Protein AF-A0A949UGY4-F1 (afdb_monomer_lite)

Secondary structure (DSSP, 8-state):
--EEEEE-TT--EEEEEE-TTS-EEEHHHHHHHHHHHTS--TTHHHHHHHHS-SSHHHHHHTHHHHHHHHHHHHHH-

Sequence (77 aa):
MRLVTFEDPVRRSRIGAVTADGRIADLNYACALHLRDVENESAFYRLSDALVPPNMRALFEGGDTSLEAAHKALLHA

Structure (mmCIF, N/CA/C/O backbone):
data_AF-A0A949UGY4-F1
#
_entry.id   AF-A0A949UGY4-F1
#
loop_
_atom_site.group_PDB
_atom_site.id
_atom_site.type_symbol
_atom_site.label_atom_id
_atom_site.label_alt_id
_atom_site.label_comp_id
_atom_site.label_asym_id
_atom_site.label_entity_id
_atom_site.label_seq_id
_atom_site.pdbx_PDB_ins_code
_atom_site.Cartn_x
_atom_site.Cartn_y
_atom_site.Cartn_z
_atom_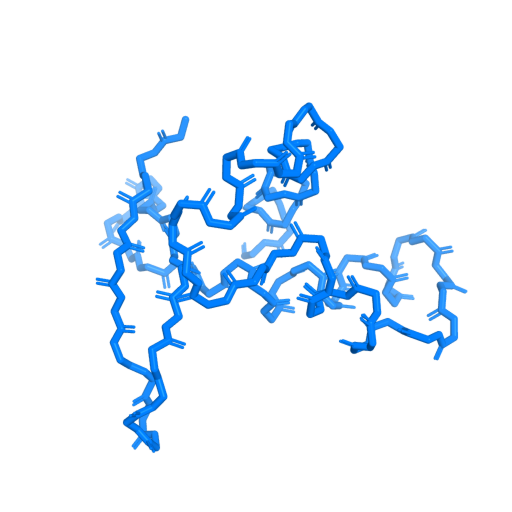site.occupancy
_atom_site.B_iso_or_equiv
_atom_site.auth_seq_id
_atom_site.auth_comp_id
_atom_site.auth_asym_id
_atom_site.auth_atom_id
_atom_site.pdbx_PDB_model_num
ATOM 1 N N . MET A 1 1 ? 4.267 -3.657 12.219 1.00 93.19 1 MET A N 1
ATOM 2 C CA . MET A 1 1 ? 2.896 -3.409 11.710 1.00 93.19 1 MET A CA 1
ATOM 3 C C . MET A 1 1 ? 2.087 -4.700 11.776 1.00 93.19 1 MET A C 1
ATOM 5 O O . MET A 1 1 ? 2.699 -5.762 11.737 1.00 93.19 1 MET A O 1
ATOM 9 N N . ARG A 1 2 ? 0.752 -4.637 11.854 1.00 97.00 2 ARG A N 1
ATOM 10 C CA . ARG A 1 2 ? -0.117 -5.821 11.742 1.00 97.00 2 ARG A CA 1
ATOM 11 C C . ARG A 1 2 ? -0.782 -5.834 10.367 1.00 97.00 2 ARG A C 1
ATOM 13 O O . ARG A 1 2 ? -1.690 -5.041 10.135 1.00 97.00 2 ARG A O 1
ATOM 20 N N . LEU A 1 3 ? -0.310 -6.713 9.485 1.00 97.62 3 LEU A N 1
ATOM 21 C CA . LEU A 1 3 ? -0.818 -6.863 8.120 1.00 97.62 3 LEU A CA 1
ATOM 22 C C . LEU A 1 3 ? -2.089 -7.713 8.077 1.00 97.62 3 LEU A C 1
ATOM 24 O O . LEU A 1 3 ? -2.219 -8.689 8.818 1.00 97.62 3 LEU A O 1
ATOM 28 N N . VAL A 1 4 ? -3.003 -7.356 7.180 1.00 97.94 4 VAL A N 1
ATOM 29 C CA . VAL A 1 4 ? -4.243 -8.086 6.902 1.00 97.94 4 VAL A CA 1
ATOM 30 C C . VAL A 1 4 ? -4.480 -8.159 5.398 1.00 97.94 4 VAL A C 1
ATOM 32 O O . VAL A 1 4 ? -4.078 -7.266 4.659 1.00 97.94 4 VAL A O 1
ATOM 35 N N . THR A 1 5 ? -5.140 -9.221 4.941 1.00 97.69 5 THR A N 1
ATOM 36 C CA . THR A 1 5 ? -5.740 -9.248 3.599 1.00 97.69 5 THR A CA 1
ATOM 37 C C . THR A 1 5 ? -7.209 -8.879 3.739 1.00 97.69 5 THR A C 1
ATOM 39 O O . THR A 1 5 ? -7.871 -9.371 4.654 1.00 97.69 5 THR A O 1
ATOM 42 N N . PHE A 1 6 ? -7.711 -8.013 2.868 1.00 96.31 6 PHE A N 1
ATOM 43 C CA . PHE A 1 6 ? -9.117 -7.620 2.845 1.00 96.31 6 PHE A CA 1
ATOM 44 C C . PHE A 1 6 ? -9.595 -7.434 1.402 1.00 96.31 6 PHE A C 1
ATOM 46 O O . PHE A 1 6 ? -8.785 -7.385 0.474 1.00 96.31 6 PHE A O 1
ATOM 53 N N . GLU A 1 7 ? -10.909 -7.348 1.217 1.00 96.75 7 GLU A N 1
ATOM 54 C CA . GLU A 1 7 ? -11.513 -6.974 -0.059 1.00 96.75 7 GLU A CA 1
ATOM 55 C C . GLU A 1 7 ? -11.926 -5.503 -0.027 1.00 96.75 7 GLU A C 1
ATOM 57 O O . GLU A 1 7 ? -12.577 -5.052 0.918 1.00 96.75 7 GLU A O 1
ATOM 62 N N . ASP A 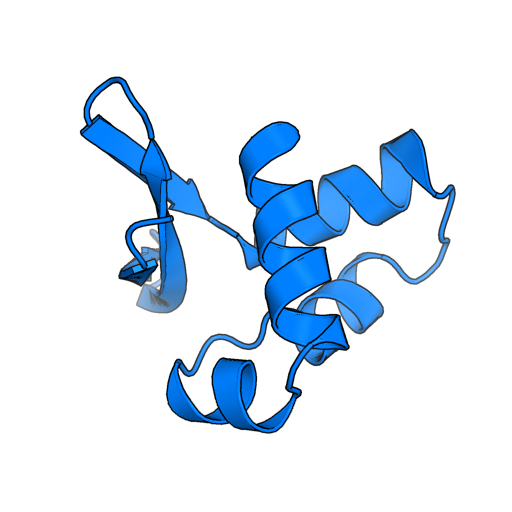1 8 ? -11.556 -4.757 -1.065 1.00 92.62 8 ASP A N 1
ATOM 63 C CA . ASP A 1 8 ? -12.056 -3.398 -1.263 1.00 92.62 8 ASP A CA 1
ATOM 64 C C . ASP A 1 8 ? -13.554 -3.401 -1.670 1.00 92.62 8 ASP A C 1
ATOM 66 O O . ASP A 1 8 ? -14.131 -4.461 -1.940 1.00 92.62 8 ASP A O 1
ATOM 70 N N . PRO A 1 9 ? -14.228 -2.235 -1.756 1.00 92.94 9 PRO A N 1
ATOM 71 C CA . PRO A 1 9 ? -15.650 -2.176 -2.112 1.00 92.94 9 PRO A CA 1
ATOM 72 C C . PRO A 1 9 ? -16.015 -2.782 -3.478 1.00 92.94 9 PRO A C 1
ATOM 74 O O . PRO A 1 9 ? -17.185 -3.075 -3.717 1.00 92.94 9 PRO A O 1
ATOM 77 N N . VAL A 1 10 ? -15.041 -2.978 -4.375 1.00 94.31 10 VAL A N 1
ATOM 78 C CA . VAL A 1 10 ? -15.235 -3.626 -5.683 1.00 94.31 10 VAL A CA 1
ATOM 79 C C . VAL A 1 10 ? -14.697 -5.064 -5.705 1.00 94.31 10 VAL A C 1
ATOM 81 O O . VAL A 1 10 ? -14.485 -5.626 -6.779 1.00 94.31 10 VAL A O 1
ATOM 84 N N . ARG A 1 11 ? -14.529 -5.682 -4.526 1.00 94.75 11 ARG A N 1
ATOM 85 C CA . ARG A 1 11 ? -14.127 -7.084 -4.319 1.00 94.75 11 ARG A CA 1
ATOM 86 C C . ARG A 1 11 ? -12.741 -7.436 -4.851 1.00 94.75 11 ARG A C 1
ATOM 88 O O . ARG A 1 11 ? -12.480 -8.575 -5.238 1.00 94.75 11 ARG A O 1
ATOM 95 N N . ARG A 1 12 ? -11.823 -6.471 -4.882 1.00 94.00 12 ARG A N 1
ATOM 96 C CA . ARG A 1 12 ? -10.416 -6.751 -5.178 1.00 94.00 12 ARG A CA 1
ATOM 97 C C . ARG A 1 12 ? -9.691 -7.085 -3.883 1.00 94.00 12 ARG A C 1
ATOM 99 O O . ARG A 1 12 ? -9.777 -6.330 -2.918 1.00 94.00 12 ARG A O 1
ATOM 106 N N . SER A 1 13 ? -8.924 -8.176 -3.891 1.00 95.75 13 SER A N 1
ATOM 107 C CA . SER A 1 13 ? -7.981 -8.474 -2.809 1.00 95.75 13 SER A CA 1
ATOM 108 C C . SER A 1 13 ? -6.975 -7.331 -2.671 1.00 95.75 13 SER A C 1
ATOM 110 O O . SER A 1 13 ? -6.480 -6.795 -3.672 1.00 95.75 13 SER A O 1
ATOM 112 N N . ARG A 1 14 ? -6.683 -6.958 -1.429 1.00 97.25 14 ARG A N 1
ATOM 113 C CA . ARG A 1 14 ? -5.730 -5.919 -1.038 1.00 97.25 14 ARG A CA 1
ATOM 114 C C . ARG A 1 14 ? -4.991 -6.335 0.222 1.00 97.25 14 ARG A C 1
ATOM 116 O O . ARG A 1 14 ? -5.486 -7.142 1.010 1.00 97.25 14 ARG A O 1
ATOM 123 N N . ILE A 1 15 ? -3.819 -5.741 0.423 1.00 97.94 15 ILE A N 1
ATOM 124 C CA . ILE A 1 15 ? -3.124 -5.791 1.707 1.00 97.94 15 ILE A CA 1
ATOM 125 C C . ILE A 1 15 ? -3.407 -4.490 2.442 1.00 97.94 15 ILE A C 1
ATOM 127 O O . ILE A 1 15 ? -3.233 -3.401 1.897 1.00 97.94 15 ILE A O 1
ATOM 131 N N . GLY A 1 16 ? -3.836 -4.622 3.689 1.00 97.75 16 GLY A N 1
ATOM 132 C CA . GLY A 1 16 ? -3.994 -3.510 4.603 1.00 97.75 16 GLY A CA 1
ATOM 133 C C . GLY A 1 16 ? -3.125 -3.657 5.842 1.00 97.75 16 GLY A C 1
ATOM 134 O O . GLY A 1 16 ? -2.576 -4.727 6.122 1.00 97.75 16 GLY A O 1
ATOM 135 N N . ALA A 1 17 ? -3.045 -2.586 6.621 1.00 98.19 17 ALA A N 1
ATOM 136 C CA . ALA A 1 17 ? -2.513 -2.624 7.976 1.00 98.19 17 ALA A CA 1
ATOM 137 C C . ALA A 1 17 ? -3.548 -2.110 8.972 1.00 98.19 17 ALA A C 1
ATOM 139 O O . ALA A 1 17 ? -4.276 -1.157 8.694 1.00 98.19 17 ALA A O 1
ATOM 140 N N . VAL A 1 18 ? -3.590 -2.745 10.143 1.00 97.56 18 VAL A N 1
ATOM 141 C CA . VAL A 1 18 ? -4.427 -2.287 11.254 1.00 97.56 18 VAL A CA 1
ATOM 142 C C . VAL A 1 18 ? -3.777 -1.057 11.886 1.00 97.56 18 VAL A C 1
ATOM 144 O O . VAL A 1 18 ? -2.644 -1.136 12.370 1.00 97.56 18 VAL A O 1
ATOM 147 N N . THR A 1 19 ? -4.487 0.067 11.869 1.00 95.50 19 THR A N 1
ATOM 148 C CA . THR A 1 19 ? -4.083 1.334 12.492 1.00 95.50 19 THR A CA 1
ATOM 149 C C . THR A 1 19 ? -4.299 1.294 14.008 1.00 95.50 19 THR A C 1
ATOM 151 O O . THR A 1 19 ? -4.956 0.397 14.542 1.00 95.50 19 THR A O 1
ATOM 154 N N . ALA A 1 20 ? -3.747 2.273 14.733 1.00 92.69 20 ALA A N 1
ATOM 155 C CA . ALA A 1 20 ? -3.849 2.334 16.197 1.00 92.69 20 ALA A CA 1
ATOM 156 C C . ALA A 1 20 ? -5.299 2.431 16.711 1.00 92.69 20 ALA A C 1
ATOM 158 O O . ALA A 1 20 ? -5.597 1.966 17.807 1.00 92.69 20 ALA A O 1
ATOM 159 N N . ASP A 1 21 ? -6.203 2.994 15.911 1.00 94.81 21 ASP A N 1
ATOM 160 C CA . ASP A 1 21 ? -7.634 3.105 16.198 1.00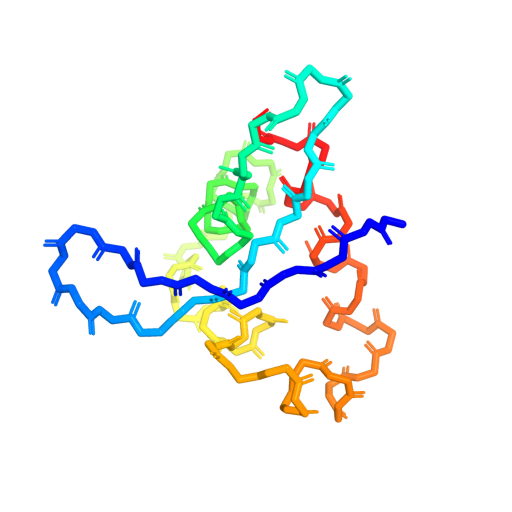 94.81 21 ASP A CA 1
ATOM 161 C C . ASP A 1 21 ? -8.469 1.939 15.633 1.00 94.81 21 ASP A C 1
ATOM 163 O O . ASP A 1 21 ? -9.697 1.995 15.618 1.00 94.81 21 ASP A O 1
ATOM 167 N N . GLY A 1 22 ? -7.815 0.865 15.179 1.00 94.88 22 GLY A N 1
ATOM 168 C CA . GLY A 1 22 ? -8.470 -0.371 14.754 1.00 94.88 22 GLY A CA 1
ATOM 169 C C . GLY A 1 22 ? -9.081 -0.337 13.352 1.00 94.88 22 GLY A C 1
ATOM 170 O O . GLY A 1 22 ? -9.749 -1.298 12.969 1.00 94.88 22 GLY A O 1
ATOM 171 N N . ARG A 1 23 ? -8.851 0.726 12.572 1.00 96.00 23 ARG A N 1
ATOM 172 C CA . ARG A 1 23 ? -9.219 0.780 11.150 1.00 96.00 23 ARG A CA 1
ATOM 173 C C . ARG A 1 23 ? -8.207 0.012 10.295 1.00 96.00 23 ARG A C 1
ATOM 175 O O . ARG A 1 23 ? -7.128 -0.365 10.749 1.00 96.00 23 ARG A O 1
ATOM 182 N N . ILE A 1 24 ? -8.576 -0.252 9.044 1.00 96.88 24 ILE A N 1
ATOM 183 C CA . ILE A 1 24 ? -7.687 -0.859 8.051 1.00 96.88 24 ILE A CA 1
ATOM 184 C C . ILE A 1 24 ? -7.291 0.230 7.059 1.00 96.88 24 ILE A C 1
ATOM 186 O O . ILE A 1 24 ? -8.152 0.784 6.377 1.00 96.88 24 ILE A O 1
ATOM 190 N N . ALA A 1 25 ? -5.996 0.517 6.977 1.00 97.25 25 ALA A N 1
ATOM 191 C CA . ALA A 1 25 ? -5.427 1.337 5.917 1.00 97.25 25 ALA A CA 1
ATOM 192 C C . ALA A 1 25 ? -5.139 0.457 4.694 1.00 97.25 25 ALA A C 1
ATOM 194 O O . ALA A 1 25 ? -4.440 -0.547 4.834 1.00 97.25 25 ALA A O 1
ATOM 195 N N . ASP A 1 26 ? -5.648 0.823 3.513 1.00 97.81 26 ASP A N 1
ATOM 196 C CA . ASP A 1 26 ? -5.239 0.206 2.243 1.00 97.81 26 ASP A CA 1
ATOM 197 C C . ASP A 1 26 ? -3.798 0.625 1.931 1.00 97.81 26 ASP A C 1
ATOM 199 O O . ASP A 1 26 ? -3.535 1.788 1.615 1.00 97.81 26 ASP A O 1
ATOM 203 N N . LEU A 1 27 ? -2.856 -0.315 2.032 1.00 98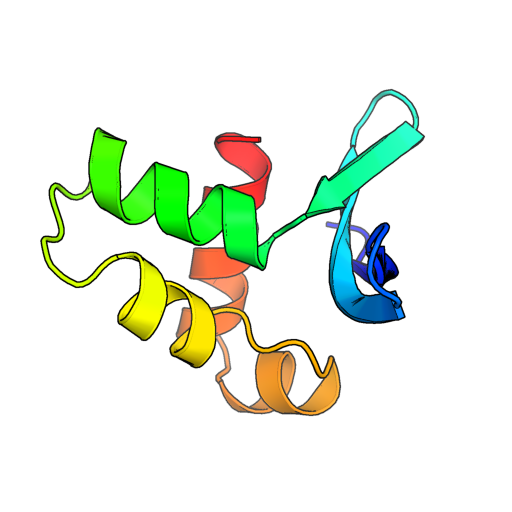.31 27 LEU A N 1
ATOM 204 C CA . LEU A 1 27 ? -1.437 -0.000 1.898 1.00 98.31 27 LEU A CA 1
ATOM 205 C C . LEU A 1 27 ? -1.029 0.296 0.459 1.00 98.31 27 LEU A C 1
ATOM 207 O O . LEU A 1 27 ? -0.097 1.065 0.254 1.00 98.31 27 LEU A O 1
ATOM 211 N N . ASN A 1 28 ? -1.700 -0.285 -0.536 1.00 98.25 28 ASN A N 1
ATOM 212 C CA . ASN A 1 28 ? -1.387 -0.005 -1.936 1.00 98.25 28 ASN A CA 1
ATOM 213 C C . ASN A 1 28 ? -1.821 1.421 -2.284 1.00 98.25 28 ASN A C 1
ATOM 215 O O . ASN A 1 28 ? -1.031 2.199 -2.819 1.00 98.25 28 ASN A O 1
ATOM 219 N N . TYR A 1 29 ? -3.040 1.797 -1.888 1.00 97.69 29 TYR A N 1
ATOM 220 C CA . TYR A 1 29 ? -3.535 3.150 -2.110 1.00 97.69 29 TYR A CA 1
ATOM 221 C C . TYR A 1 29 ? -2.733 4.195 -1.321 1.00 97.69 29 TYR A C 1
ATOM 223 O O . TYR A 1 29 ? -2.320 5.206 -1.887 1.00 97.69 29 TYR A O 1
ATOM 231 N N . ALA A 1 30 ? -2.443 3.940 -0.043 1.00 98.12 30 ALA A N 1
ATOM 232 C CA . ALA A 1 30 ? -1.620 4.840 0.762 1.00 98.12 30 ALA A CA 1
ATOM 233 C C . ALA A 1 30 ? -0.172 4.939 0.239 1.00 98.12 30 ALA A C 1
ATOM 235 O O . ALA A 1 30 ? 0.420 6.016 0.284 1.00 98.12 30 ALA A O 1
ATOM 236 N N . CYS A 1 31 ? 0.382 3.860 -0.329 1.00 98.56 31 CYS A N 1
ATOM 237 C CA . CYS A 1 31 ? 1.678 3.887 -1.010 1.00 98.56 31 CYS A CA 1
ATOM 238 C C . CYS A 1 31 ? 1.633 4.790 -2.249 1.00 98.56 31 CYS A C 1
ATOM 240 O O . CYS A 1 31 ? 2.500 5.644 -2.405 1.00 98.56 31 CYS A O 1
ATOM 242 N N . ALA A 1 32 ? 0.597 4.674 -3.086 1.00 98.56 32 ALA A N 1
ATOM 243 C CA . ALA A 1 32 ? 0.412 5.548 -4.245 1.00 98.56 32 ALA A CA 1
ATOM 244 C C . ALA A 1 32 ? 0.331 7.033 -3.849 1.00 98.56 32 ALA A C 1
ATOM 246 O O . ALA A 1 32 ? 0.921 7.881 -4.518 1.00 98.56 32 ALA A O 1
ATOM 247 N N . LEU A 1 33 ? -0.369 7.352 -2.755 1.00 98.44 33 LEU A N 1
ATOM 248 C CA . LEU A 1 33 ? -0.436 8.718 -2.229 1.00 98.44 33 LEU A CA 1
ATOM 249 C C . LEU A 1 33 ? 0.925 9.203 -1.720 1.00 98.44 33 LEU A C 1
ATOM 251 O O . LEU A 1 33 ? 1.346 10.291 -2.094 1.00 98.44 33 LEU A O 1
ATOM 255 N N . HIS A 1 34 ? 1.654 8.376 -0.965 1.00 98.44 34 HIS A N 1
ATOM 256 C CA . HIS A 1 34 ? 2.997 8.717 -0.493 1.00 98.44 34 HIS A CA 1
ATOM 257 C C . HIS A 1 34 ? 3.964 8.996 -1.654 1.00 98.44 34 HIS A C 1
ATOM 259 O O . HIS A 1 34 ? 4.661 10.009 -1.659 1.00 98.44 34 HIS A O 1
ATOM 265 N N . LEU A 1 35 ? 3.958 8.133 -2.672 1.00 98.50 35 LEU A N 1
ATOM 266 C CA . LEU A 1 35 ? 4.776 8.291 -3.875 1.00 98.50 35 LEU A CA 1
ATOM 267 C C . LEU A 1 35 ? 4.452 9.597 -4.612 1.00 98.50 35 LEU A C 1
ATOM 269 O O . LEU A 1 35 ? 5.359 10.297 -5.050 1.00 98.50 35 LEU A O 1
ATOM 273 N N . ARG A 1 36 ? 3.167 9.951 -4.720 1.00 98.44 36 ARG A N 1
ATOM 274 C CA . ARG A 1 36 ? 2.724 11.187 -5.376 1.00 98.44 36 ARG A CA 1
ATOM 275 C C . ARG A 1 36 ? 3.067 12.436 -4.560 1.00 98.44 36 ARG A C 1
ATOM 277 O O . ARG A 1 36 ? 3.587 13.397 -5.114 1.00 98.44 36 ARG A O 1
ATOM 284 N N . ASP A 1 37 ? 2.750 12.429 -3.268 1.00 98.19 37 ASP A N 1
ATOM 285 C CA . ASP A 1 37 ? 2.721 13.635 -2.433 1.00 98.19 37 ASP A CA 1
ATOM 286 C C . ASP A 1 37 ? 4.061 13.917 -1.743 1.00 98.19 37 ASP A C 1
ATOM 288 O O . ASP A 1 37 ? 4.361 15.070 -1.434 1.00 98.19 37 ASP A O 1
ATOM 292 N N . VAL A 1 38 ? 4.870 12.880 -1.501 1.00 98.00 38 VAL A N 1
ATOM 293 C CA . VAL A 1 38 ? 6.150 12.983 -0.782 1.00 98.00 38 VAL A CA 1
ATOM 294 C C . VAL A 1 38 ? 7.335 12.747 -1.711 1.00 98.00 38 VAL A C 1
ATOM 296 O O . VAL A 1 38 ? 8.278 13.535 -1.700 1.00 98.00 38 VAL A O 1
ATOM 299 N N . GLU A 1 39 ? 7.294 11.692 -2.526 1.00 97.12 39 GLU A N 1
ATOM 300 C CA . GLU A 1 39 ? 8.405 11.350 -3.432 1.00 97.12 39 GLU A CA 1
ATOM 301 C C . GLU A 1 39 ? 8.285 12.030 -4.811 1.00 97.12 39 GLU A C 1
ATOM 303 O O . GLU A 1 39 ? 9.237 12.029 -5.588 1.00 97.12 39 GLU A O 1
ATOM 308 N N . ASN A 1 40 ? 7.148 12.683 -5.091 1.00 97.38 40 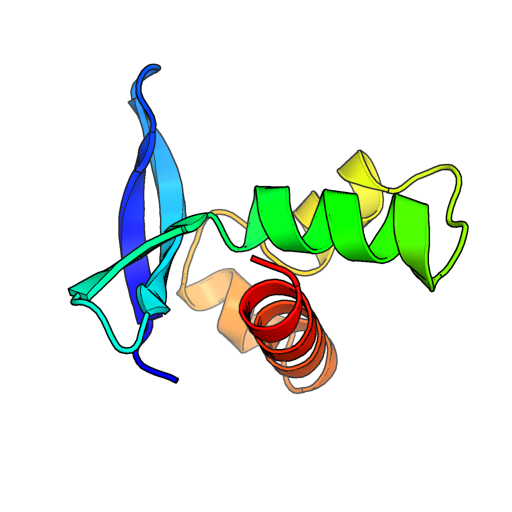ASN A N 1
ATOM 309 C CA . ASN A 1 40 ? 6.849 13.374 -6.351 1.00 97.38 40 ASN A CA 1
ATOM 310 C C . ASN A 1 40 ? 7.025 12.473 -7.593 1.00 97.38 40 ASN A C 1
ATOM 312 O O . ASN A 1 40 ? 7.437 12.915 -8.670 1.00 97.38 40 ASN A O 1
ATOM 316 N N . GLU A 1 41 ? 6.702 11.189 -7.440 1.00 98.00 41 GLU A N 1
ATOM 317 C CA . GLU A 1 41 ? 6.782 10.194 -8.499 1.00 98.00 41 GLU A CA 1
ATOM 318 C C . GLU A 1 41 ? 5.605 10.324 -9.462 1.00 98.00 41 GLU A C 1
ATOM 320 O O . GLU A 1 41 ? 4.441 10.304 -9.067 1.00 98.00 41 GLU A O 1
ATOM 325 N N . SER A 1 42 ? 5.890 10.389 -10.762 1.00 96.25 42 SER A N 1
ATOM 326 C CA . SER A 1 42 ? 4.847 10.509 -11.794 1.00 96.25 42 SER A CA 1
ATOM 327 C C . SER A 1 42 ? 4.116 9.189 -12.072 1.00 96.25 42 SER A C 1
ATOM 329 O O . SER A 1 42 ? 2.956 9.186 -12.484 1.00 96.25 42 SER A O 1
ATOM 331 N N . ALA A 1 43 ? 4.772 8.053 -11.821 1.00 97.50 43 ALA A N 1
ATOM 332 C CA . ALA A 1 43 ? 4.250 6.710 -12.075 1.00 97.50 43 ALA A CA 1
ATOM 333 C C . ALA A 1 43 ? 3.667 6.043 -10.814 1.00 97.50 43 ALA A C 1
ATOM 335 O O . ALA A 1 43 ? 3.665 4.815 -10.712 1.00 97.50 43 ALA A O 1
ATOM 336 N N . PHE A 1 44 ? 3.168 6.844 -9.870 1.00 98.00 44 PHE A N 1
ATOM 337 C CA . PHE A 1 44 ? 2.802 6.430 -8.513 1.00 98.00 44 PHE A CA 1
ATOM 338 C C . PHE A 1 44 ? 1.896 5.189 -8.436 1.00 98.00 44 PHE A C 1
ATOM 340 O O . PH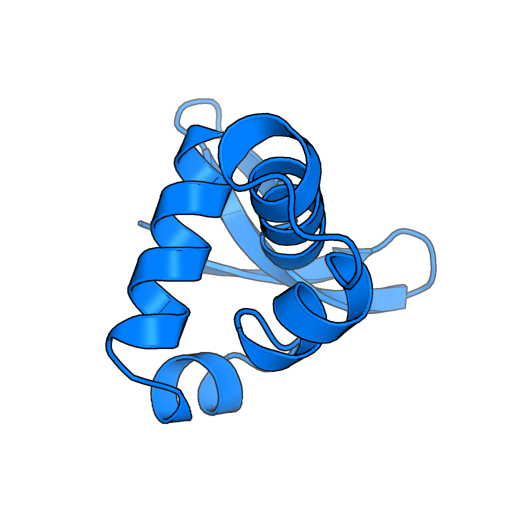E A 1 44 ? 2.199 4.292 -7.658 1.00 98.00 44 PHE A O 1
ATOM 347 N N . TYR A 1 45 ? 0.863 5.052 -9.279 1.00 97.81 45 TYR A N 1
ATOM 348 C CA . TYR A 1 45 ? 0.024 3.838 -9.280 1.00 97.81 45 TYR A CA 1
ATOM 349 C C . TYR A 1 45 ? 0.761 2.576 -9.749 1.00 97.81 45 TYR A C 1
ATOM 351 O O . TYR A 1 45 ? 0.580 1.495 -9.199 1.00 97.81 45 TYR A O 1
ATOM 359 N N . ARG A 1 46 ? 1.610 2.694 -10.776 1.00 98.00 46 ARG A N 1
ATOM 360 C CA . ARG A 1 46 ? 2.368 1.542 -11.284 1.00 98.00 46 ARG A CA 1
ATOM 361 C C . ARG A 1 46 ? 3.408 1.095 -10.259 1.00 98.00 46 ARG A C 1
ATOM 363 O O . ARG A 1 46 ? 3.622 -0.099 -10.078 1.00 98.00 46 ARG A O 1
ATOM 370 N N . LEU A 1 47 ? 4.060 2.061 -9.618 1.00 98.19 47 LEU A N 1
ATOM 371 C CA . LEU A 1 47 ? 5.049 1.805 -8.579 1.00 98.19 47 LEU A CA 1
ATOM 372 C C . LEU A 1 47 ? 4.396 1.202 -7.331 1.00 98.19 47 LEU A C 1
ATOM 374 O O . LEU A 1 47 ? 4.909 0.213 -6.819 1.00 98.19 47 LEU A O 1
ATOM 378 N N . SER A 1 48 ? 3.239 1.705 -6.889 1.00 98.19 48 SER A N 1
ATOM 379 C CA . SER A 1 48 ? 2.527 1.127 -5.743 1.00 98.19 48 SER A CA 1
ATOM 380 C C . SER A 1 48 ? 2.083 -0.314 -5.990 1.00 98.19 48 SER A C 1
ATOM 382 O O . SER A 1 48 ? 2.167 -1.132 -5.080 1.00 98.19 48 SER A O 1
ATOM 384 N N . ASP A 1 49 ? 1.664 -0.660 -7.211 1.00 97.69 49 ASP A N 1
ATOM 385 C CA . ASP A 1 49 ? 1.304 -2.041 -7.567 1.00 97.69 49 ASP A CA 1
ATOM 386 C C . ASP A 1 49 ? 2.496 -3.003 -7.506 1.00 97.69 49 ASP A C 1
ATOM 388 O O . ASP A 1 49 ? 2.326 -4.169 -7.142 1.00 97.69 49 ASP A O 1
ATOM 392 N N . ALA A 1 50 ? 3.696 -2.519 -7.832 1.00 97.81 50 ALA A N 1
ATOM 393 C CA . ALA A 1 50 ? 4.926 -3.297 -7.734 1.00 97.81 50 ALA A CA 1
ATOM 394 C C . ALA A 1 50 ? 5.435 -3.408 -6.286 1.00 97.81 50 ALA A C 1
ATOM 396 O O . ALA A 1 50 ? 5.886 -4.475 -5.878 1.00 97.81 50 ALA A O 1
ATOM 397 N N . LEU A 1 51 ? 5.358 -2.318 -5.518 1.00 98.25 51 LEU A N 1
ATOM 398 C CA . LEU A 1 51 ? 5.882 -2.228 -4.151 1.00 98.25 51 LEU A CA 1
ATOM 399 C C . LEU A 1 51 ? 4.946 -2.841 -3.106 1.00 98.25 51 LEU A C 1
ATOM 401 O O . LEU A 1 51 ? 5.398 -3.411 -2.118 1.00 98.25 51 LEU A O 1
ATOM 405 N N . VAL A 1 52 ? 3.636 -2.708 -3.300 1.00 98.12 52 VAL A N 1
ATOM 406 C CA . VAL A 1 52 ? 2.606 -3.194 -2.379 1.00 98.12 52 VAL A CA 1
ATOM 407 C C . VAL A 1 52 ? 1.551 -3.968 -3.179 1.00 98.12 52 VAL A C 1
ATOM 409 O O . VAL A 1 52 ? 0.438 -3.478 -3.408 1.00 98.12 52 VAL A O 1
ATOM 412 N N . PRO A 1 53 ? 1.889 -5.184 -3.647 1.00 97.69 53 PRO A N 1
ATOM 413 C CA . PRO A 1 53 ? 0.973 -6.005 -4.426 1.00 97.69 53 PRO A CA 1
ATOM 414 C C . PRO A 1 53 ? -0.200 -6.511 -3.565 1.00 97.69 53 PRO A C 1
ATOM 416 O O . PRO A 1 53 ? -0.089 -6.622 -2.345 1.00 97.69 53 PRO A O 1
ATOM 419 N N . PRO A 1 54 ? -1.329 -6.920 -4.171 1.00 96.56 54 PRO A N 1
ATOM 420 C CA . PRO A 1 54 ? -2.519 -7.391 -3.450 1.00 96.56 54 PRO A CA 1
ATOM 421 C C . PRO A 1 54 ? -2.379 -8.792 -2.823 1.00 96.56 54 PRO A C 1
ATOM 423 O O . PRO A 1 54 ? -3.360 -9.342 -2.316 1.00 96.56 54 PRO A O 1
ATOM 426 N N . ASN A 1 55 ? -1.189 -9.395 -2.890 1.00 95.56 55 ASN A N 1
ATOM 427 C CA . ASN A 1 55 ? -0.893 -10.741 -2.415 1.00 95.56 55 ASN A CA 1
ATOM 428 C C . ASN A 1 55 ? 0.205 -10.697 -1.348 1.00 95.56 55 ASN A C 1
ATOM 430 O O . ASN A 1 55 ? 1.316 -10.241 -1.608 1.00 95.56 55 ASN A O 1
ATOM 434 N N . MET A 1 56 ? -0.094 -11.217 -0.157 1.00 96.69 56 MET A N 1
ATOM 435 C CA . MET A 1 56 ? 0.821 -11.147 0.983 1.00 96.69 56 MET A CA 1
ATOM 436 C C . MET A 1 56 ? 2.145 -11.886 0.756 1.00 96.69 56 MET A C 1
ATOM 438 O O . MET A 1 56 ? 3.173 -11.434 1.245 1.00 96.69 56 MET A O 1
ATOM 442 N N . ARG A 1 57 ? 2.156 -12.981 -0.017 1.00 97.50 57 ARG A N 1
ATOM 443 C CA . ARG A 1 57 ? 3.406 -13.673 -0.373 1.00 97.50 57 ARG A CA 1
ATOM 444 C C . ARG A 1 57 ? 4.256 -12.808 -1.295 1.00 97.50 57 ARG A C 1
ATOM 446 O O . ARG A 1 57 ? 5.428 -12.629 -1.001 1.00 97.50 57 ARG A O 1
ATOM 453 N N . ALA A 1 58 ? 3.652 -12.214 -2.323 1.00 97.56 58 ALA A N 1
ATOM 454 C CA . ALA A 1 58 ? 4.353 -11.319 -3.244 1.00 97.56 58 ALA A CA 1
ATOM 455 C C . ALA A 1 58 ? 4.934 -10.085 -2.527 1.00 97.56 58 ALA A C 1
ATOM 457 O O . ALA A 1 58 ? 6.050 -9.674 -2.825 1.00 97.56 58 ALA A O 1
ATOM 458 N N . LEU A 1 59 ? 4.221 -9.535 -1.534 1.00 97.75 59 LEU A N 1
ATOM 459 C CA . LEU A 1 59 ? 4.744 -8.448 -0.697 1.00 97.75 59 LEU A CA 1
ATOM 460 C C . LEU A 1 59 ? 6.021 -8.875 0.046 1.00 97.75 59 LEU A C 1
ATOM 462 O O . LEU A 1 59 ? 6.988 -8.122 0.081 1.00 97.75 59 LEU A O 1
ATOM 466 N N . PHE A 1 60 ? 6.038 -10.079 0.628 1.00 97.62 60 PHE A N 1
ATOM 467 C CA . PHE A 1 60 ? 7.225 -10.598 1.314 1.00 97.62 60 PHE A CA 1
ATOM 468 C C . PHE A 1 60 ? 8.353 -10.994 0.351 1.00 97.62 60 PHE A C 1
ATOM 470 O O . PHE A 1 60 ? 9.519 -10.813 0.686 1.00 97.62 60 PHE A O 1
ATOM 477 N N . GLU A 1 61 ? 8.030 -11.502 -0.840 1.00 98.19 61 GLU A N 1
ATOM 478 C CA . GLU A 1 61 ? 9.009 -11.798 -1.897 1.00 98.19 61 GLU A CA 1
ATOM 479 C C . GLU A 1 61 ? 9.729 -10.531 -2.377 1.00 98.19 61 GLU A C 1
ATOM 481 O O . GLU A 1 61 ? 10.917 -10.581 -2.688 1.00 98.19 61 GLU A O 1
ATOM 486 N N . GLY A 1 62 ? 9.042 -9.386 -2.367 1.00 96.88 62 GLY A N 1
ATOM 487 C CA . GLY A 1 62 ? 9.637 -8.077 -2.629 1.00 96.88 62 GLY A CA 1
ATOM 488 C C . GLY A 1 62 ? 10.542 -7.540 -1.507 1.00 96.88 62 GLY A C 1
ATOM 489 O O . GLY A 1 62 ? 11.100 -6.449 -1.652 1.00 96.88 62 GLY A O 1
ATOM 490 N N . GLY A 1 63 ? 10.700 -8.287 -0.407 1.00 97.75 63 GLY A N 1
ATOM 491 C CA . GLY A 1 63 ? 11.697 -8.059 0.637 1.00 97.75 63 GLY A CA 1
ATOM 492 C C . GLY A 1 63 ? 11.614 -6.691 1.315 1.00 97.75 63 GLY A C 1
ATOM 493 O O . GLY A 1 63 ? 10.541 -6.101 1.459 1.00 97.75 63 GLY A O 1
ATOM 494 N N . ASP A 1 64 ? 12.776 -6.187 1.732 1.00 97.88 64 ASP A N 1
ATOM 495 C CA . ASP A 1 64 ? 12.898 -4.940 2.493 1.00 97.88 64 ASP A CA 1
ATOM 496 C C . ASP A 1 64 ? 12.290 -3.746 1.755 1.00 97.88 64 ASP A C 1
ATOM 498 O O . ASP A 1 64 ? 11.593 -2.946 2.368 1.00 97.88 64 ASP A O 1
ATOM 502 N N . THR A 1 65 ? 12.462 -3.663 0.433 1.00 98.00 65 THR A N 1
ATOM 503 C CA . THR A 1 65 ? 11.905 -2.575 -0.383 1.00 98.00 65 THR A CA 1
ATOM 504 C C . THR A 1 65 ? 10.381 -2.515 -0.288 1.00 98.00 65 THR A C 1
ATOM 506 O O . THR A 1 65 ? 9.805 -1.444 -0.096 1.00 98.00 65 THR A O 1
ATOM 509 N N . SER A 1 66 ? 9.718 -3.667 -0.380 1.00 98.06 66 SER A N 1
ATOM 510 C CA . SER A 1 66 ? 8.255 -3.739 -0.321 1.00 98.06 66 SER A CA 1
ATOM 511 C C . SER A 1 66 ? 7.728 -3.516 1.098 1.00 98.06 66 SER A C 1
ATOM 513 O O . SER A 1 66 ? 6.720 -2.837 1.300 1.00 98.06 66 SER A O 1
ATOM 515 N N . LEU A 1 67 ? 8.436 -4.027 2.110 1.00 97.94 67 LEU A N 1
ATOM 516 C CA . LEU A 1 67 ? 8.075 -3.822 3.514 1.00 97.94 67 LEU A CA 1
ATOM 517 C C . LEU A 1 67 ? 8.305 -2.377 3.980 1.00 97.94 67 LEU A C 1
ATOM 519 O O . LEU A 1 67 ? 7.497 -1.853 4.750 1.00 97.94 67 LEU A O 1
ATOM 523 N N . GLU A 1 68 ? 9.357 -1.714 3.499 1.00 98.19 68 GLU A N 1
ATOM 524 C CA . GLU A 1 68 ? 9.608 -0.294 3.747 1.00 98.19 68 GLU A CA 1
ATOM 525 C C . GLU A 1 68 ? 8.541 0.572 3.071 1.00 98.19 68 GLU A C 1
ATOM 527 O O . GLU A 1 68 ? 7.974 1.453 3.718 1.00 98.19 68 GLU A O 1
ATOM 532 N N . ALA A 1 69 ? 8.196 0.285 1.811 1.00 98.25 69 ALA A N 1
ATOM 533 C CA . ALA A 1 69 ? 7.118 0.979 1.110 1.00 98.25 69 ALA A CA 1
ATOM 534 C C . ALA A 1 69 ? 5.772 0.824 1.839 1.00 98.25 69 ALA A C 1
ATOM 536 O O . ALA A 1 69 ? 5.072 1.811 2.063 1.00 98.25 69 ALA A O 1
ATOM 537 N N . ALA A 1 70 ? 5.441 -0.387 2.298 1.00 98.12 70 ALA A N 1
ATOM 538 C CA . ALA A 1 70 ? 4.264 -0.645 3.125 1.00 98.12 70 ALA A CA 1
ATOM 539 C C . ALA A 1 70 ? 4.303 0.118 4.464 1.00 98.12 70 ALA A C 1
ATOM 541 O O . ALA A 1 70 ? 3.269 0.572 4.958 1.00 98.12 70 ALA A O 1
ATOM 542 N N . HIS A 1 71 ? 5.485 0.284 5.063 1.00 97.81 71 HIS A N 1
ATOM 543 C CA . HIS A 1 71 ? 5.639 1.046 6.299 1.00 97.81 71 HIS A CA 1
ATOM 544 C C . HIS A 1 71 ? 5.437 2.548 6.078 1.00 97.81 71 HIS A C 1
ATOM 546 O O . HIS A 1 71 ? 4.667 3.166 6.813 1.00 97.81 71 HIS A O 1
ATOM 552 N N . LYS A 1 72 ? 6.060 3.119 5.041 1.00 98.06 72 LYS A N 1
ATOM 553 C CA . LYS A 1 72 ? 5.857 4.516 4.625 1.00 98.06 72 LYS A CA 1
ATOM 554 C C . LYS A 1 72 ? 4.393 4.790 4.288 1.00 98.06 72 LYS A C 1
ATOM 556 O O . LYS A 1 72 ? 3.842 5.789 4.741 1.00 98.06 72 LYS A O 1
ATOM 561 N N . ALA A 1 73 ? 3.749 3.865 3.576 1.00 97.56 73 ALA A N 1
ATOM 562 C CA . ALA A 1 73 ? 2.325 3.925 3.271 1.00 97.56 73 ALA A CA 1
ATOM 563 C C . ALA A 1 73 ? 1.472 4.000 4.544 1.00 97.56 73 ALA A C 1
ATOM 565 O O . ALA A 1 73 ? 0.614 4.865 4.649 1.00 97.56 73 ALA A O 1
ATOM 566 N N . LEU A 1 74 ? 1.741 3.155 5.545 1.00 97.31 74 LEU A N 1
ATOM 567 C CA . LEU A 1 74 ? 1.018 3.195 6.820 1.00 97.31 74 LEU A CA 1
ATOM 568 C C . LEU A 1 74 ? 1.211 4.519 7.575 1.00 97.31 74 LEU A C 1
ATOM 570 O O . LEU A 1 74 ? 0.278 4.984 8.218 1.00 97.31 74 LEU A O 1
ATOM 574 N N . LEU A 1 75 ? 2.400 5.123 7.515 1.00 96.50 75 LEU A N 1
ATOM 575 C CA . LEU A 1 75 ? 2.656 6.430 8.135 1.00 96.50 75 LEU A CA 1
ATOM 576 C C . LEU A 1 75 ? 1.938 7.584 7.417 1.00 96.50 75 LEU A C 1
ATOM 578 O O . LEU A 1 75 ? 1.758 8.643 8.010 1.00 96.50 75 LEU A O 1
ATOM 582 N N . HIS A 1 76 ? 1.559 7.386 6.154 1.00 95.69 76 HIS A N 1
ATOM 583 C CA . HIS A 1 76 ? 0.876 8.375 5.323 1.00 95.69 76 HIS A CA 1
ATOM 584 C C . HIS A 1 76 ? -0.657 8.193 5.277 1.00 95.69 76 HIS A C 1
ATOM 586 O O . HIS A 1 76 ? -1.349 9.050 4.731 1.00 95.69 76 HIS A O 1
ATOM 592 N N . ALA A 1 77 ? -1.173 7.078 5.807 1.00 86.81 77 ALA A N 1
ATOM 593 C CA . ALA A 1 77 ? -2.580 6.672 5.731 1.00 86.81 77 ALA A CA 1
ATOM 594 C C . ALA A 1 77 ? -3.517 7.373 6.730 1.00 86.81 77 ALA A C 1
ATOM 596 O O . ALA A 1 77 ? -3.057 7.785 7.819 1.00 86.81 77 ALA A O 1
#

Foldseek 3Di:
DAWDWDADPVGQIFIWHQDPVRDTQGLLVLLLVCCCPPVVDPCSNVVSCQLGPSDPVSLCVSPPSSVVSSVSSNVRD

Radius of gyration: 11.33 Å; chains: 1; bounding box: 28×27×28 Å

pLDDT: mean 97.0, std 1.85, range [86.81, 98.56]